Protein AF-A0A5J4QX06-F1 (afdb_monomer)

pLDDT: mean 84.86, std 15.07, range [44.66, 98.56]

Secondary structure (DSSP, 8-state):
-PPPPP-HHHHHHHHHIIIIIISTT-HHHHHHHHHHHHHHHHSTT---S------S-TTSSHHHHHHHHHHHTTTTEEEEE--SHHHHSS--GGGTT-SEEEE-SPPPTT---

Organism: NCBI:txid222440

Mean predicted aligned error: 6.99 Å

Radius of gyration: 15.73 Å; Cα contacts (8 Å, |Δi|>4): 95; chains: 1; bounding box: 29×51×39 Å

Solvent-accessible surface area (backbone atoms only — not comparable to full-atom values): 7107 Å² total; per-residue (Å²): 133,82,80,76,80,83,62,61,67,61,53,51,52,51,52,45,46,42,31,56,58,75,26,62,65,36,64,69,52,30,52,48,54,53,52,53,53,49,46,51,72,75,37,74,94,56,80,79,92,71,82,90,83,91,84,76,72,87,88,72,44,68,65,61,56,52,48,52,56,35,61,78,34,61,88,29,37,35,79,66,42,45,53,61,54,47,69,74,37,99,63,36,66,75,53,58,84,43,83,44,74,40,71,42,83,55,66,67,91,79,77,71,131

Sequence (113 aa):
MQFDEVDQTKIEQFLGLVKDTIAANDELIYEYILNWFSFIVQNIGKKTETSIILQGLQGIGKNAFTNVLCELLAGYSSKNITDIDDFVGKFNTAIENKMLAIANEMKNFGESR

Structure (mmCIF, 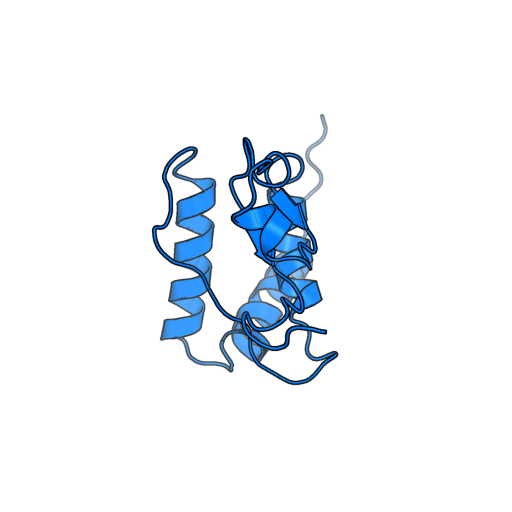N/CA/C/O backbone):
data_AF-A0A5J4QX06-F1
#
_entry.id   AF-A0A5J4QX06-F1
#
loop_
_atom_site.group_PDB
_atom_site.id
_atom_site.type_symbol
_atom_site.label_atom_id
_atom_site.label_alt_id
_atom_site.label_comp_id
_atom_site.label_asym_id
_atom_site.label_entity_id
_atom_site.label_seq_id
_atom_site.pdbx_PDB_ins_code
_atom_site.Cartn_x
_atom_site.Cartn_y
_atom_site.Cartn_z
_atom_site.occupancy
_atom_site.B_iso_or_equiv
_atom_site.auth_seq_id
_atom_site.auth_comp_id
_atom_site.auth_asym_id
_atom_site.auth_atom_id
_atom_site.pdbx_PDB_model_num
ATOM 1 N N . MET A 1 1 ? 4.789 28.181 5.037 1.00 49.28 1 MET A N 1
ATOM 2 C CA . MET A 1 1 ? 5.036 26.814 4.544 1.00 49.28 1 MET A CA 1
ATOM 3 C C . MET A 1 1 ? 5.354 26.955 3.069 1.00 49.28 1 MET A C 1
ATOM 5 O O . MET A 1 1 ? 4.470 27.326 2.311 1.00 49.28 1 MET A O 1
ATOM 9 N N . GLN A 1 2 ? 6.629 26.851 2.704 1.00 51.28 2 GLN A N 1
ATOM 10 C CA . GLN A 1 2 ? 7.043 26.811 1.304 1.00 51.28 2 GLN A CA 1
ATOM 11 C C . GLN A 1 2 ? 6.746 25.384 0.843 1.00 51.28 2 GLN A C 1
ATOM 13 O O . GLN A 1 2 ? 7.200 24.448 1.493 1.00 51.28 2 GLN A O 1
ATOM 18 N N . PHE A 1 3 ? 5.879 25.212 -0.153 1.00 57.66 3 PHE A N 1
ATOM 19 C CA . PHE A 1 3 ? 5.691 23.894 -0.746 1.00 57.66 3 PHE A CA 1
ATOM 20 C C . PHE A 1 3 ? 6.985 23.561 -1.481 1.00 57.66 3 PHE A C 1
ATOM 22 O O . PHE A 1 3 ? 7.389 24.318 -2.366 1.00 57.66 3 PHE A O 1
ATOM 29 N N . ASP A 1 4 ? 7.650 22.487 -1.062 1.00 73.12 4 ASP A N 1
ATOM 30 C CA . ASP A 1 4 ? 8.747 21.917 -1.832 1.00 73.12 4 ASP A CA 1
ATOM 31 C C . ASP A 1 4 ? 8.223 21.563 -3.229 1.00 73.12 4 ASP A C 1
ATOM 33 O O . ASP A 1 4 ? 7.078 21.128 -3.395 1.00 73.12 4 ASP A O 1
ATOM 37 N N . GLU A 1 5 ? 9.046 21.804 -4.245 1.00 85.62 5 GLU A N 1
ATOM 38 C CA . GLU A 1 5 ? 8.734 21.419 -5.615 1.00 85.62 5 GLU A CA 1
ATOM 39 C C . GLU A 1 5 ? 8.509 19.901 -5.678 1.00 85.62 5 GLU A C 1
ATOM 41 O O . GLU A 1 5 ? 9.261 19.116 -5.092 1.00 85.62 5 GLU A O 1
ATOM 46 N N . VAL A 1 6 ? 7.437 19.481 -6.352 1.00 88.12 6 VAL A N 1
ATOM 47 C CA . VAL A 1 6 ? 7.104 18.061 -6.479 1.00 88.12 6 VAL A CA 1
ATOM 48 C C . VAL A 1 6 ? 8.151 17.385 -7.359 1.00 88.12 6 VAL A C 1
ATOM 50 O O . VAL A 1 6 ? 8.268 17.672 -8.548 1.00 88.12 6 VAL A O 1
ATOM 53 N N . ASP A 1 7 ? 8.891 16.448 -6.774 1.00 92.25 7 ASP A N 1
ATOM 54 C CA . ASP A 1 7 ? 9.878 15.641 -7.485 1.00 92.25 7 ASP A CA 1
ATOM 55 C C . ASP A 1 7 ? 9.186 14.500 -8.244 1.00 92.25 7 ASP A C 1
ATOM 57 O O . ASP A 1 7 ? 8.971 13.402 -7.719 1.00 92.25 7 ASP A O 1
ATOM 61 N N . GLN A 1 8 ? 8.826 14.784 -9.495 1.00 93.88 8 GLN A N 1
ATOM 62 C CA . GLN A 1 8 ? 8.128 13.848 -10.374 1.00 93.88 8 GLN A CA 1
ATOM 63 C C . GLN A 1 8 ? 8.901 12.535 -10.576 1.00 93.88 8 GLN A C 1
ATOM 65 O O . GLN A 1 8 ? 8.291 11.469 -10.656 1.00 93.88 8 GLN A O 1
ATOM 70 N N . THR A 1 9 ? 10.236 12.582 -10.555 1.00 96.12 9 THR A N 1
ATOM 71 C CA . THR A 1 9 ? 11.098 11.404 -10.723 1.00 96.12 9 THR A CA 1
ATOM 72 C C . THR A 1 9 ? 10.834 10.357 -9.643 1.00 96.12 9 THR A C 1
ATOM 74 O O . THR A 1 9 ? 10.771 9.163 -9.927 1.00 96.12 9 THR A O 1
ATOM 77 N N . LYS A 1 10 ? 10.644 10.784 -8.388 1.00 93.62 10 LYS A N 1
ATOM 78 C CA . LYS A 1 10 ? 10.349 9.866 -7.274 1.00 93.62 10 LYS A CA 1
ATOM 79 C C . LYS A 1 10 ? 8.981 9.214 -7.418 1.00 93.62 10 LYS A C 1
ATOM 81 O O . LYS A 1 10 ? 8.823 8.039 -7.088 1.00 93.62 10 LYS A O 1
ATOM 86 N N . ILE A 1 11 ? 8.002 9.973 -7.907 1.00 95.00 11 ILE A N 1
ATOM 87 C CA . ILE A 1 11 ? 6.650 9.471 -8.159 1.00 95.00 11 ILE A CA 1
ATOM 88 C C . ILE A 1 11 ? 6.705 8.403 -9.251 1.00 95.00 11 ILE A C 1
ATOM 90 O O . ILE A 1 11 ? 6.197 7.302 -9.056 1.00 95.00 11 ILE A O 1
ATOM 94 N N . GLU A 1 12 ? 7.382 8.690 -10.360 1.00 97.44 12 GLU A N 1
ATOM 95 C CA . GLU A 1 12 ? 7.558 7.749 -11.469 1.00 97.44 12 GLU A CA 1
ATOM 96 C C . GLU A 1 12 ? 8.298 6.480 -11.037 1.00 97.44 12 GLU A C 1
ATOM 98 O O . GLU A 1 12 ? 7.875 5.382 -11.384 1.00 97.44 12 GLU A O 1
ATOM 103 N N . GLN A 1 13 ? 9.343 6.599 -10.213 1.00 97.00 13 GLN A N 1
ATOM 104 C CA . GLN A 1 13 ? 10.054 5.443 -9.658 1.00 97.00 13 GLN A CA 1
ATOM 105 C C . GLN A 1 13 ? 9.152 4.562 -8.788 1.00 97.00 13 GLN A C 1
ATOM 107 O O . GLN A 1 13 ? 9.202 3.335 -8.887 1.00 97.00 13 GLN A O 1
ATOM 112 N N . PHE A 1 14 ? 8.314 5.167 -7.942 1.00 97.56 14 PHE A N 1
ATOM 113 C CA . PHE A 1 14 ? 7.357 4.414 -7.138 1.00 97.56 14 PHE A CA 1
ATOM 114 C C . PHE A 1 14 ? 6.311 3.725 -8.018 1.00 97.56 14 PHE A C 1
ATOM 116 O O . PHE A 1 14 ? 6.059 2.534 -7.847 1.00 97.56 14 PHE A O 1
ATOM 123 N N . LEU A 1 15 ? 5.738 4.436 -8.990 1.00 98.12 15 LEU A N 1
ATOM 124 C CA . LEU A 1 15 ? 4.769 3.856 -9.921 1.00 98.12 15 LEU A CA 1
ATOM 125 C C . LEU A 1 15 ? 5.387 2.733 -10.766 1.00 98.12 15 LEU A C 1
ATOM 127 O O . LEU A 1 15 ? 4.722 1.724 -10.986 1.00 98.12 15 LEU A O 1
ATOM 131 N N . GLY A 1 16 ? 6.658 2.863 -11.156 1.00 98.12 16 GLY A N 1
ATOM 132 C CA . GLY A 1 16 ? 7.433 1.811 -11.813 1.00 98.12 16 GLY A CA 1
ATOM 133 C C . GLY A 1 16 ? 7.590 0.570 -10.934 1.00 98.12 16 GLY A C 1
ATOM 134 O O . GLY A 1 16 ? 7.307 -0.532 -11.385 1.00 98.12 16 GLY A O 1
ATOM 135 N N . LEU A 1 17 ? 7.917 0.726 -9.644 1.00 97.81 17 LEU A N 1
ATOM 136 C CA . LEU A 1 17 ? 7.931 -0.400 -8.697 1.00 97.81 17 LEU A CA 1
ATOM 137 C C . LEU A 1 17 ? 6.564 -1.103 -8.631 1.00 97.81 17 LEU A C 1
ATOM 139 O O . LEU A 1 17 ? 6.503 -2.334 -8.619 1.00 97.81 17 LEU A O 1
ATOM 143 N N . VAL A 1 18 ? 5.469 -0.339 -8.571 1.00 98.25 18 VAL A N 1
ATOM 144 C CA . VAL A 1 18 ? 4.116 -0.913 -8.515 1.00 98.25 18 VAL A CA 1
ATOM 145 C C . VAL A 1 18 ? 3.796 -1.673 -9.803 1.00 98.25 18 VAL A C 1
ATOM 147 O O . VAL A 1 18 ? 3.301 -2.795 -9.726 1.00 98.25 18 VAL A O 1
ATOM 150 N N . LYS A 1 19 ? 4.108 -1.105 -10.971 1.00 98.44 19 LYS A N 1
ATOM 151 C CA . LYS A 1 19 ? 3.825 -1.718 -12.273 1.00 98.44 19 LYS A CA 1
ATOM 152 C C . LYS A 1 19 ? 4.691 -2.945 -12.538 1.00 98.44 19 LYS A C 1
ATOM 154 O O . LYS A 1 19 ? 4.168 -4.030 -12.784 1.00 98.44 19 LYS A O 1
ATOM 159 N N . ASP A 1 20 ? 6.002 -2.787 -12.439 1.00 97.31 20 ASP A N 1
ATOM 160 C CA . ASP A 1 20 ? 6.958 -3.785 -12.908 1.00 97.31 20 ASP A CA 1
ATOM 161 C C . ASP A 1 20 ? 7.067 -4.950 -11.923 1.00 97.31 20 ASP A C 1
ATOM 163 O O . ASP A 1 20 ? 7.060 -6.114 -12.321 1.00 97.31 20 ASP A O 1
ATOM 167 N N . THR A 1 21 ? 7.143 -4.643 -10.625 1.00 96.06 21 THR A N 1
ATOM 168 C CA . THR A 1 21 ? 7.415 -5.637 -9.582 1.00 96.06 21 THR A CA 1
ATOM 169 C C . THR A 1 21 ? 6.141 -6.136 -8.918 1.00 96.06 21 THR A C 1
ATOM 171 O O . THR A 1 21 ? 5.952 -7.344 -8.801 1.00 96.06 21 THR A O 1
ATOM 174 N N . ILE A 1 22 ? 5.288 -5.233 -8.422 1.00 97.38 22 ILE A N 1
ATOM 175 C CA . ILE A 1 22 ? 4.133 -5.631 -7.598 1.00 97.38 22 ILE A CA 1
ATOM 176 C C . ILE A 1 22 ? 3.022 -6.224 -8.465 1.00 97.38 22 ILE A C 1
ATOM 178 O O . ILE A 1 22 ? 2.474 -7.268 -8.121 1.00 97.38 22 ILE A O 1
ATOM 182 N N . ALA A 1 23 ? 2.718 -5.583 -9.592 1.00 97.69 23 ALA A N 1
ATOM 183 C CA . ALA A 1 23 ? 1.732 -6.055 -10.555 1.00 97.69 23 ALA A CA 1
ATOM 184 C C . ALA A 1 23 ? 2.322 -7.003 -11.611 1.00 97.69 23 ALA A C 1
ATOM 186 O O . ALA A 1 23 ? 1.573 -7.548 -12.413 1.00 97.69 23 ALA A O 1
ATOM 187 N N . ALA A 1 24 ? 3.643 -7.215 -11.627 1.00 96.81 24 ALA A N 1
ATOM 188 C CA . ALA A 1 24 ? 4.327 -8.055 -12.612 1.00 96.81 24 ALA A CA 1
ATOM 189 C C . ALA A 1 24 ? 3.990 -7.688 -14.076 1.00 96.81 24 ALA A C 1
ATOM 191 O O . ALA A 1 24 ? 3.845 -8.567 -14.924 1.00 96.81 24 ALA A O 1
ATOM 192 N N . ASN A 1 25 ? 3.873 -6.387 -14.372 1.00 98.00 25 ASN A N 1
ATOM 193 C CA . ASN A 1 25 ? 3.421 -5.820 -15.650 1.00 98.00 25 ASN A CA 1
ATOM 194 C C . ASN A 1 25 ? 1.981 -6.179 -16.069 1.00 98.00 25 ASN A C 1
ATOM 196 O O . ASN A 1 25 ? 1.595 -5.916 -17.209 1.00 98.00 25 ASN A O 1
ATOM 200 N N . ASP A 1 26 ? 1.165 -6.738 -15.173 1.00 98.38 26 ASP A N 1
ATOM 201 C CA . ASP A 1 26 ? -0.265 -6.919 -15.411 1.00 98.38 26 ASP A CA 1
ATOM 202 C C . ASP A 1 26 ? -1.007 -5.592 -15.185 1.00 98.38 26 ASP A C 1
ATOM 204 O O . ASP A 1 26 ? -1.103 -5.085 -14.065 1.00 98.38 26 ASP A O 1
ATOM 208 N N . GLU A 1 27 ? -1.531 -5.015 -16.268 1.00 98.31 27 GLU A N 1
ATOM 209 C CA . GLU A 1 27 ? -2.199 -3.710 -16.236 1.00 98.31 27 GLU A CA 1
ATOM 210 C C . GLU A 1 27 ? -3.472 -3.720 -15.375 1.00 98.31 27 GLU A C 1
ATOM 212 O O . GLU A 1 27 ? -3.769 -2.736 -14.701 1.00 98.31 27 GLU A O 1
ATOM 217 N N . LEU A 1 28 ? -4.213 -4.834 -15.345 1.00 98.50 28 LEU A N 1
ATOM 218 C CA . LEU A 1 28 ? -5.438 -4.937 -14.552 1.00 98.50 28 LEU A CA 1
ATOM 219 C C . LEU A 1 28 ? -5.110 -4.936 -13.056 1.00 98.50 28 LEU A C 1
ATOM 221 O O . LEU A 1 28 ? -5.784 -4.264 -12.273 1.00 98.50 28 LEU A O 1
ATOM 225 N N . ILE A 1 29 ? -4.066 -5.667 -12.657 1.00 98.25 29 ILE A N 1
ATOM 226 C CA . ILE A 1 29 ? -3.593 -5.696 -11.269 1.00 98.25 29 ILE A CA 1
ATOM 227 C C . ILE A 1 29 ? -3.014 -4.335 -10.874 1.00 98.25 29 ILE A C 1
ATOM 229 O O . ILE A 1 29 ? -3.314 -3.840 -9.786 1.00 98.25 29 ILE A O 1
ATOM 233 N N . TYR A 1 30 ? -2.223 -3.715 -11.752 1.00 98.56 30 TYR A N 1
ATOM 234 C CA . TYR A 1 30 ? -1.652 -2.387 -11.534 1.00 98.56 30 TYR A CA 1
ATOM 235 C C . TYR A 1 30 ? -2.740 -1.346 -11.245 1.00 98.56 30 TYR A C 1
ATOM 237 O O . TYR A 1 30 ? -2.725 -0.704 -10.190 1.00 98.56 30 TYR A O 1
ATOM 245 N N . GLU A 1 31 ? -3.734 -1.250 -12.128 1.00 98.56 31 GLU A N 1
ATOM 246 C CA . GLU A 1 31 ? -4.875 -0.351 -11.970 1.00 98.56 31 GLU A CA 1
ATOM 247 C C . GLU A 1 31 ? -5.684 -0.670 -10.711 1.00 98.56 31 GLU A C 1
ATOM 249 O O . GLU A 1 31 ? -6.092 0.235 -9.980 1.00 98.56 31 GLU A O 1
ATOM 254 N N . TYR A 1 32 ? -5.896 -1.952 -10.400 1.00 98.44 32 TYR A N 1
ATOM 255 C CA . TYR A 1 32 ? -6.592 -2.341 -9.177 1.00 98.44 32 TYR A CA 1
ATOM 256 C C . TYR A 1 32 ? -5.855 -1.862 -7.921 1.00 98.44 32 TYR A C 1
ATOM 258 O O . TYR A 1 32 ? -6.488 -1.303 -7.028 1.00 98.44 32 TYR A O 1
ATOM 266 N N . ILE A 1 33 ? -4.529 -2.026 -7.848 1.00 98.19 33 ILE A N 1
ATOM 267 C CA . ILE A 1 33 ? -3.722 -1.585 -6.700 1.00 98.19 33 ILE A CA 1
ATOM 268 C C . ILE A 1 33 ? -3.839 -0.069 -6.505 1.00 98.19 33 ILE A C 1
ATOM 270 O O . ILE A 1 33 ? -4.062 0.393 -5.380 1.00 98.19 33 ILE A O 1
ATOM 274 N N . LEU A 1 34 ? -3.714 0.707 -7.587 1.00 98.06 34 LEU A N 1
ATOM 275 C CA . LEU A 1 34 ? -3.812 2.165 -7.524 1.00 98.06 34 LEU A CA 1
ATOM 276 C C . LEU A 1 34 ? -5.210 2.624 -7.105 1.00 98.06 34 LEU A C 1
ATOM 278 O O . LEU A 1 34 ? -5.340 3.462 -6.211 1.00 98.06 34 LEU A O 1
ATOM 282 N N . ASN A 1 35 ? -6.257 2.046 -7.694 1.00 98.00 35 ASN A N 1
ATOM 283 C CA . ASN A 1 35 ? -7.639 2.372 -7.353 1.00 98.00 35 ASN A CA 1
ATOM 284 C C . ASN A 1 35 ? -7.995 1.949 -5.922 1.00 98.00 35 ASN A C 1
ATOM 286 O O . ASN A 1 35 ? -8.681 2.689 -5.216 1.00 98.00 35 ASN A O 1
ATOM 290 N N . TRP A 1 36 ? -7.485 0.807 -5.458 1.00 97.75 36 TRP A N 1
ATOM 291 C CA . TRP A 1 36 ? -7.665 0.338 -4.086 1.00 97.75 36 TRP A CA 1
ATOM 292 C C . TRP A 1 36 ? -7.050 1.313 -3.078 1.00 97.75 36 TRP A C 1
ATOM 294 O O . TRP A 1 36 ? -7.713 1.710 -2.119 1.00 97.75 36 TRP A O 1
ATOM 304 N N . PHE A 1 37 ? -5.818 1.774 -3.316 1.00 96.94 37 PHE A N 1
ATOM 305 C CA . PHE A 1 37 ? -5.188 2.752 -2.428 1.00 96.94 37 PHE A CA 1
ATOM 306 C C . PHE A 1 37 ? -5.839 4.141 -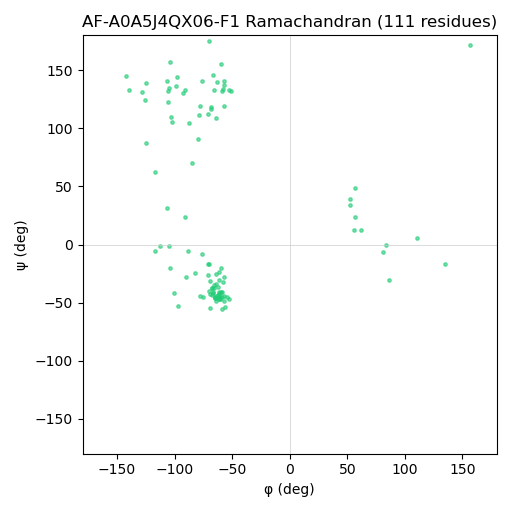2.529 1.00 96.94 37 PHE A C 1
ATOM 308 O O . PHE A 1 37 ? -6.079 4.784 -1.506 1.00 96.94 37 PHE A O 1
ATOM 315 N N . SER A 1 38 ? -6.201 4.578 -3.739 1.00 97.06 38 SER A N 1
ATOM 316 C CA . SER 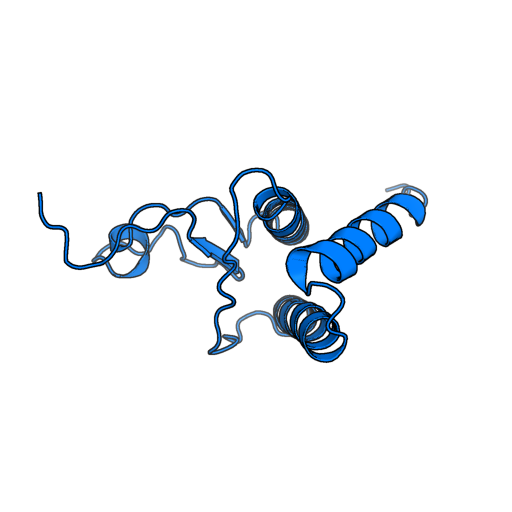A 1 38 ? -6.973 5.806 -3.974 1.00 97.06 38 SER A CA 1
ATOM 317 C C . SER A 1 38 ? -8.275 5.806 -3.168 1.00 97.06 38 SER A C 1
ATOM 319 O O . SER A 1 38 ? -8.574 6.777 -2.469 1.00 97.06 38 SER A O 1
ATOM 321 N N . PHE A 1 39 ? -9.006 4.685 -3.168 1.00 97.25 39 PHE A N 1
ATOM 322 C CA . PHE A 1 39 ? -10.233 4.537 -2.394 1.00 97.25 39 PHE A CA 1
ATOM 323 C C . PHE A 1 39 ? -9.995 4.735 -0.894 1.00 97.25 39 PHE A C 1
ATOM 325 O O . PHE A 1 39 ? -10.756 5.477 -0.275 1.00 97.25 39 PHE A O 1
ATOM 332 N N . ILE A 1 40 ? -8.941 4.133 -0.326 1.00 95.19 40 ILE A N 1
ATOM 333 C CA . ILE A 1 40 ? -8.583 4.285 1.096 1.00 95.19 40 ILE A CA 1
ATOM 334 C C . ILE A 1 40 ? -8.370 5.760 1.441 1.00 95.19 40 ILE A C 1
ATOM 336 O O . ILE A 1 40 ? -8.939 6.250 2.414 1.00 95.19 40 ILE A O 1
ATOM 340 N N . VAL A 1 41 ? -7.580 6.475 0.636 1.00 94.44 41 VAL A N 1
ATOM 341 C CA . VAL A 1 41 ? -7.248 7.887 0.880 1.00 94.44 41 VAL A CA 1
ATOM 342 C C . VAL A 1 41 ? -8.482 8.785 0.744 1.00 94.44 41 VAL A C 1
ATOM 344 O O . VAL A 1 41 ? -8.684 9.687 1.555 1.00 94.44 41 VAL A O 1
ATOM 347 N N . GLN A 1 42 ? -9.326 8.541 -0.261 1.00 96.00 42 GLN A N 1
ATOM 348 C CA . GLN A 1 42 ? -10.483 9.389 -0.566 1.00 96.00 42 GLN A CA 1
ATOM 349 C C . GLN A 1 42 ? -11.713 9.092 0.309 1.00 96.00 42 GLN A C 1
ATOM 351 O O . GLN A 1 42 ? -12.558 9.967 0.493 1.00 96.00 42 GLN A O 1
ATOM 356 N N . ASN A 1 43 ? -11.838 7.878 0.857 1.00 94.12 43 ASN A N 1
ATOM 357 C CA . ASN A 1 43 ? -13.010 7.422 1.612 1.00 94.12 43 ASN A CA 1
ATOM 358 C C . ASN A 1 43 ? -12.664 7.090 3.071 1.00 94.12 43 ASN A C 1
ATOM 360 O O . ASN A 1 43 ? -12.839 5.959 3.530 1.00 94.12 43 ASN A O 1
ATOM 364 N N . ILE A 1 44 ? -12.212 8.097 3.818 1.00 87.75 44 ILE A N 1
ATOM 365 C CA . ILE A 1 44 ? -11.840 7.965 5.234 1.00 87.75 44 ILE A CA 1
ATOM 366 C C . ILE A 1 44 ? -12.977 7.320 6.046 1.00 87.75 44 ILE A C 1
ATOM 368 O O . ILE A 1 44 ? -14.142 7.703 5.941 1.00 87.75 44 ILE A O 1
ATOM 372 N N . GLY A 1 45 ? -12.627 6.330 6.869 1.00 85.25 45 GLY A N 1
ATOM 373 C CA . GLY A 1 45 ? -13.564 5.620 7.745 1.00 85.25 45 GLY A CA 1
ATOM 374 C C . GLY A 1 45 ? -14.387 4.523 7.062 1.00 85.25 45 GLY A C 1
ATOM 375 O O . GLY A 1 45 ? -15.069 3.770 7.757 1.00 85.25 45 GLY A O 1
ATOM 376 N N . LYS A 1 46 ? -14.309 4.374 5.732 1.00 90.31 46 LYS A N 1
ATOM 377 C CA . LYS A 1 46 ? -14.910 3.235 5.026 1.00 90.31 46 LYS A CA 1
ATOM 378 C C . LYS A 1 46 ? -13.901 2.100 4.903 1.00 90.31 46 LYS A C 1
ATOM 380 O O . LYS A 1 46 ? -12.759 2.308 4.503 1.00 90.31 46 LYS A O 1
ATOM 385 N N . LYS A 1 47 ? -14.336 0.882 5.225 1.00 87.56 47 LYS A N 1
ATOM 386 C CA . LYS A 1 47 ? -13.531 -0.322 5.001 1.00 87.56 47 LYS A CA 1
ATOM 387 C C . LYS A 1 47 ? -13.568 -0.685 3.519 1.00 87.56 47 LYS A C 1
ATOM 389 O O . LYS A 1 47 ? -14.615 -0.602 2.890 1.00 87.56 47 LYS A O 1
ATOM 394 N N . THR A 1 48 ? -12.430 -1.116 2.988 1.00 91.44 48 THR A N 1
ATOM 395 C CA . THR A 1 48 ? -12.300 -1.635 1.617 1.00 91.44 48 THR A CA 1
ATOM 396 C C . THR A 1 48 ? -12.969 -2.995 1.429 1.00 91.44 48 THR A C 1
ATOM 398 O O . THR A 1 48 ? -13.119 -3.434 0.294 1.00 91.44 48 THR A O 1
ATOM 401 N N . GLU A 1 49 ? -13.270 -3.696 2.534 1.00 92.06 49 GLU A N 1
ATOM 402 C CA . GLU A 1 49 ? -13.788 -5.078 2.578 1.00 92.06 49 GLU A CA 1
ATOM 403 C C . GLU A 1 49 ? -12.904 -6.100 1.837 1.00 92.06 49 GLU A C 1
ATOM 405 O O . GLU A 1 49 ? -13.282 -7.248 1.623 1.00 92.06 49 GLU A O 1
ATOM 410 N N . THR A 1 50 ? -11.688 -5.687 1.482 1.00 93.38 50 THR A N 1
ATOM 411 C CA . THR A 1 50 ? -10.728 -6.424 0.667 1.00 93.38 50 THR A CA 1
ATOM 412 C C . THR A 1 50 ? -9.316 -6.181 1.192 1.00 93.38 50 THR A C 1
ATOM 414 O O . THR A 1 50 ? -8.979 -5.075 1.631 1.00 93.38 50 THR A O 1
ATOM 417 N N . SER A 1 51 ? -8.475 -7.211 1.118 1.00 91.94 51 SER A N 1
ATOM 418 C CA . SER A 1 51 ? -7.054 -7.164 1.470 1.00 91.94 51 SER A CA 1
ATOM 419 C C . SER A 1 51 ? -6.205 -7.652 0.302 1.00 91.94 51 SER A C 1
ATOM 421 O O . SER A 1 51 ? -6.547 -8.653 -0.328 1.00 91.94 51 SER A O 1
ATOM 423 N N . ILE A 1 52 ? -5.078 -6.990 0.049 1.00 94.19 52 ILE A N 1
ATOM 424 C CA . ILE A 1 52 ? -4.101 -7.412 -0.960 1.00 94.19 52 ILE A CA 1
ATOM 425 C C . ILE A 1 52 ? -3.047 -8.300 -0.295 1.00 94.19 52 ILE A C 1
ATOM 427 O O . ILE A 1 52 ? -2.470 -7.924 0.725 1.00 94.19 52 ILE A O 1
ATOM 431 N N . ILE A 1 53 ? -2.775 -9.463 -0.890 1.00 92.06 53 ILE A N 1
ATOM 432 C CA . ILE A 1 53 ? -1.723 -10.382 -0.446 1.00 92.06 53 ILE A CA 1
ATOM 433 C C . ILE A 1 53 ? -0.555 -10.296 -1.430 1.00 92.06 53 ILE A C 1
ATOM 435 O O . ILE A 1 53 ? -0.725 -10.544 -2.621 1.00 92.06 53 ILE A O 1
ATOM 439 N N . LEU A 1 54 ? 0.639 -9.973 -0.927 1.00 92.12 54 LEU A N 1
ATOM 440 C CA . LEU A 1 54 ? 1.859 -9.879 -1.732 1.00 92.12 54 LEU A CA 1
ATOM 441 C C . LEU A 1 54 ? 2.738 -11.122 -1.545 1.00 92.12 54 LEU A C 1
ATOM 443 O O . LEU A 1 54 ? 3.431 -11.271 -0.534 1.00 92.12 54 LEU A O 1
ATOM 447 N N . GLN A 1 55 ? 2.757 -12.000 -2.546 1.00 89.38 55 GLN A N 1
ATOM 448 C CA . GLN A 1 55 ? 3.580 -13.212 -2.560 1.00 89.38 55 GLN A CA 1
ATOM 449 C C . GLN A 1 55 ? 4.753 -13.068 -3.530 1.00 89.38 55 GLN A C 1
ATOM 451 O O . GLN A 1 55 ? 4.636 -12.474 -4.593 1.00 89.38 55 GLN A O 1
ATOM 456 N N . GLY A 1 56 ? 5.913 -13.588 -3.138 1.00 88.19 56 GLY A N 1
ATOM 457 C CA . GLY A 1 56 ? 7.139 -13.496 -3.929 1.00 88.19 56 GLY A CA 1
ATOM 458 C C . GLY A 1 56 ? 8.382 -13.632 -3.061 1.00 88.19 56 GLY A C 1
ATOM 459 O O . GLY A 1 56 ? 8.278 -13.625 -1.830 1.00 88.19 56 GLY A O 1
ATOM 460 N N . LEU A 1 57 ? 9.548 -13.740 -3.695 1.00 88.62 57 LEU A N 1
ATOM 461 C CA . LEU A 1 57 ? 10.831 -13.899 -3.008 1.00 88.62 57 LEU A CA 1
ATOM 462 C C . LEU A 1 57 ? 11.139 -12.716 -2.074 1.00 88.62 57 LEU A C 1
ATOM 464 O O . LEU A 1 57 ? 10.636 -11.601 -2.241 1.00 88.62 57 LEU A O 1
ATOM 468 N N . GLN A 1 58 ? 11.969 -12.957 -1.061 1.00 87.25 58 GLN A N 1
ATOM 469 C CA . GLN A 1 58 ? 12.471 -11.887 -0.202 1.00 87.25 58 GLN A CA 1
ATOM 470 C C . GLN A 1 58 ? 13.385 -10.951 -1.007 1.00 87.25 58 GLN A C 1
ATOM 472 O O . GLN A 1 58 ? 14.094 -11.385 -1.910 1.00 87.25 58 GLN A O 1
ATOM 477 N N . GLY A 1 59 ? 13.361 -9.656 -0.685 1.00 87.44 59 GLY A N 1
ATOM 478 C CA . GLY A 1 59 ? 14.226 -8.661 -1.329 1.00 87.44 59 GLY A CA 1
ATOM 479 C C . GLY A 1 59 ? 13.717 -8.112 -2.665 1.00 87.44 59 GLY A C 1
ATOM 480 O O . GLY A 1 59 ? 14.346 -7.215 -3.209 1.00 87.44 59 GLY A O 1
ATOM 481 N N . ILE A 1 60 ? 12.560 -8.560 -3.165 1.00 90.94 60 ILE A N 1
ATOM 482 C CA . ILE A 1 60 ? 12.030 -8.094 -4.463 1.00 90.94 60 ILE A CA 1
ATOM 483 C C . ILE A 1 60 ? 11.397 -6.696 -4.424 1.00 90.94 60 ILE A C 1
ATOM 485 O O . ILE A 1 60 ? 11.046 -6.173 -5.467 1.00 90.94 60 ILE A O 1
ATOM 489 N N . GLY A 1 61 ? 11.225 -6.086 -3.246 1.00 89.44 61 GLY A N 1
ATOM 490 C CA . GLY A 1 61 ? 10.662 -4.731 -3.119 1.00 89.44 61 GLY A CA 1
ATOM 491 C C . GLY A 1 61 ? 9.261 -4.638 -2.504 1.00 89.44 61 GLY A C 1
ATOM 492 O O . GLY A 1 61 ? 8.734 -3.536 -2.386 1.00 89.44 61 GLY A O 1
ATOM 493 N N . LYS A 1 62 ? 8.679 -5.746 -2.018 1.00 93.12 62 LYS A N 1
ATOM 494 C CA . LYS A 1 62 ? 7.374 -5.741 -1.314 1.00 93.12 62 LYS A CA 1
ATOM 495 C C . LYS A 1 62 ? 7.332 -4.737 -0.154 1.00 93.12 62 LYS A C 1
ATOM 497 O O . LYS A 1 62 ? 6.416 -3.927 -0.075 1.00 93.12 62 LYS A O 1
ATOM 502 N N . ASN A 1 63 ? 8.371 -4.729 0.685 1.00 92.56 63 ASN A N 1
ATOM 503 C CA . ASN A 1 63 ? 8.455 -3.795 1.812 1.00 92.56 63 ASN A CA 1
ATOM 504 C C . ASN A 1 63 ? 8.668 -2.348 1.356 1.00 92.56 63 ASN A C 1
ATOM 506 O O . ASN A 1 63 ? 8.205 -1.432 2.025 1.00 92.56 63 ASN A O 1
ATOM 510 N N . ALA A 1 64 ? 9.354 -2.122 0.230 1.00 94.62 64 ALA A N 1
ATOM 511 C CA . ALA A 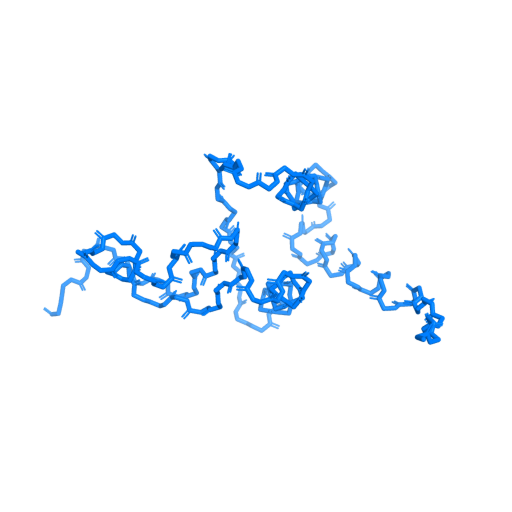1 64 ? 9.520 -0.777 -0.315 1.00 94.62 64 ALA A CA 1
ATOM 512 C C . ALA A 1 64 ? 8.158 -0.194 -0.717 1.00 94.62 64 ALA A C 1
ATOM 514 O O . ALA A 1 64 ? 7.841 0.930 -0.336 1.00 94.62 64 ALA A O 1
ATOM 515 N N . PHE A 1 65 ? 7.318 -0.998 -1.377 1.00 95.94 65 PHE A N 1
ATOM 516 C CA . PHE A 1 65 ? 5.947 -0.624 -1.709 1.00 95.94 65 PHE A CA 1
ATOM 517 C C . PHE A 1 65 ? 5.115 -0.299 -0.460 1.00 95.94 65 PHE A C 1
ATOM 519 O O . PHE A 1 65 ? 4.593 0.809 -0.337 1.00 95.94 65 PHE A O 1
ATOM 526 N N . THR A 1 66 ? 5.036 -1.219 0.507 1.00 94.88 66 THR A N 1
ATOM 527 C CA . THR A 1 66 ? 4.200 -1.016 1.702 1.00 94.88 66 THR A CA 1
ATOM 528 C C . THR A 1 66 ? 4.695 0.132 2.579 1.00 94.88 66 THR A C 1
ATOM 530 O O . THR A 1 66 ? 3.887 0.853 3.158 1.00 94.88 66 THR A O 1
ATOM 533 N N . ASN A 1 67 ? 6.012 0.342 2.666 1.00 94.06 67 ASN A N 1
ATOM 534 C CA . ASN A 1 67 ? 6.582 1.431 3.454 1.00 94.06 67 ASN A CA 1
ATOM 535 C C . ASN A 1 67 ? 6.150 2.798 2.925 1.00 94.06 67 ASN A C 1
ATOM 537 O O . ASN A 1 67 ? 5.760 3.635 3.733 1.00 94.06 67 ASN A O 1
ATOM 541 N N . VAL A 1 68 ? 6.163 3.004 1.603 1.00 95.56 68 VAL A N 1
ATOM 542 C CA . VAL A 1 68 ? 5.701 4.260 0.993 1.00 95.56 68 VAL A CA 1
ATOM 543 C C . VAL A 1 68 ? 4.228 4.509 1.315 1.00 95.56 68 VAL A C 1
ATOM 545 O O . VAL A 1 68 ? 3.892 5.596 1.777 1.00 95.56 68 VAL A O 1
ATOM 548 N N . LEU A 1 69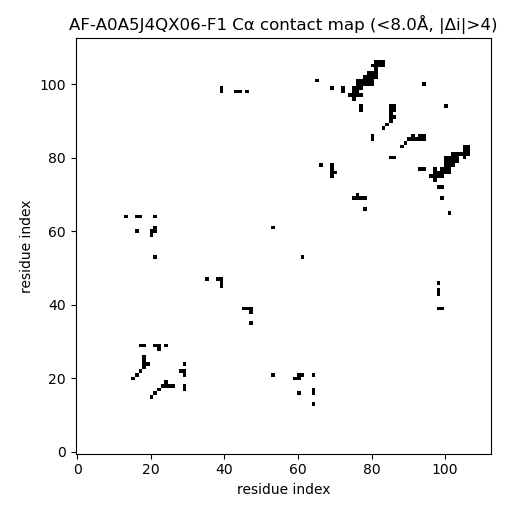 ? 3.357 3.504 1.165 1.00 95.56 69 LEU A N 1
ATOM 549 C CA . LEU A 1 69 ? 1.934 3.651 1.506 1.00 95.56 69 LEU A CA 1
ATOM 550 C C . LEU A 1 69 ? 1.727 4.035 2.976 1.00 95.56 69 LEU A C 1
ATOM 552 O O . LEU A 1 69 ? 0.890 4.877 3.301 1.00 95.56 69 LEU A O 1
ATOM 556 N N . CYS A 1 70 ? 2.503 3.432 3.876 1.00 94.00 70 CYS A N 1
ATOM 557 C CA . CYS A 1 70 ? 2.433 3.749 5.292 1.00 94.00 70 CYS A CA 1
ATOM 558 C C . CYS A 1 70 ? 2.928 5.163 5.619 1.00 94.00 70 CYS A C 1
ATOM 560 O O . CYS A 1 70 ? 2.339 5.784 6.500 1.00 94.00 70 CYS A O 1
ATOM 562 N N . GLU A 1 71 ? 3.969 5.661 4.944 1.00 93.94 71 GLU A N 1
ATOM 563 C CA . GLU A 1 71 ? 4.435 7.049 5.095 1.00 93.94 71 GLU A CA 1
ATOM 564 C C . GLU A 1 71 ? 3.397 8.052 4.572 1.00 93.94 71 GLU A C 1
ATOM 566 O O . GLU A 1 71 ? 3.126 9.052 5.230 1.00 93.94 71 GLU A O 1
ATOM 571 N N . LEU A 1 72 ? 2.742 7.759 3.442 1.00 93.44 72 LEU A N 1
ATOM 572 C CA . LEU A 1 72 ? 1.648 8.591 2.918 1.00 93.44 72 LEU A CA 1
ATOM 573 C C . LEU A 1 72 ? 0.461 8.679 3.890 1.00 93.44 72 LEU A C 1
ATOM 575 O O . LEU A 1 72 ? -0.234 9.690 3.936 1.00 93.44 72 LEU A O 1
ATOM 579 N N . LEU A 1 73 ? 0.246 7.629 4.685 1.00 92.44 73 LEU A N 1
ATOM 580 C CA . LEU A 1 73 ? -0.771 7.552 5.733 1.00 92.44 73 LEU A CA 1
ATOM 581 C C . LEU A 1 73 ? -0.157 7.642 7.140 1.00 92.44 73 LEU A C 1
ATOM 583 O O . LEU A 1 73 ? -0.670 7.019 8.073 1.00 92.44 73 LEU A O 1
ATOM 587 N N . ALA A 1 74 ? 0.956 8.364 7.312 1.00 89.81 74 ALA A N 1
ATOM 588 C CA . ALA A 1 74 ? 1.642 8.466 8.599 1.00 89.81 74 ALA A CA 1
ATOM 589 C C . ALA A 1 74 ? 0.667 8.854 9.731 1.00 89.81 74 ALA A C 1
ATOM 591 O O . ALA A 1 74 ? -0.163 9.751 9.593 1.00 89.81 74 ALA A O 1
ATOM 592 N N . GLY A 1 75 ? 0.731 8.127 10.851 1.00 87.81 75 GLY A N 1
ATOM 593 C CA . GLY A 1 75 ? -0.209 8.257 11.975 1.00 87.81 75 GLY A CA 1
ATOM 594 C C . GLY A 1 75 ? -1.485 7.413 11.841 1.00 87.81 75 GLY A C 1
ATOM 595 O O . GLY A 1 75 ? -1.966 6.882 12.844 1.00 87.81 75 GLY A O 1
ATOM 596 N N . TYR A 1 76 ? -1.960 7.171 10.618 1.00 90.25 76 TYR A N 1
ATOM 597 C CA . TYR A 1 76 ? -3.150 6.362 10.307 1.00 90.25 76 TYR A CA 1
ATOM 598 C C . TYR A 1 76 ? -2.820 4.980 9.738 1.00 90.25 76 TYR A C 1
ATOM 600 O O . TYR A 1 76 ? -3.721 4.182 9.483 1.00 90.25 76 TYR A O 1
ATOM 608 N N . SER A 1 77 ? -1.539 4.668 9.561 1.00 90.19 77 SER A N 1
ATOM 609 C CA . SER A 1 77 ? -1.067 3.342 9.181 1.00 90.19 77 SER A CA 1
ATOM 610 C C . SER A 1 77 ? -0.454 2.586 10.366 1.00 90.19 77 SER A C 1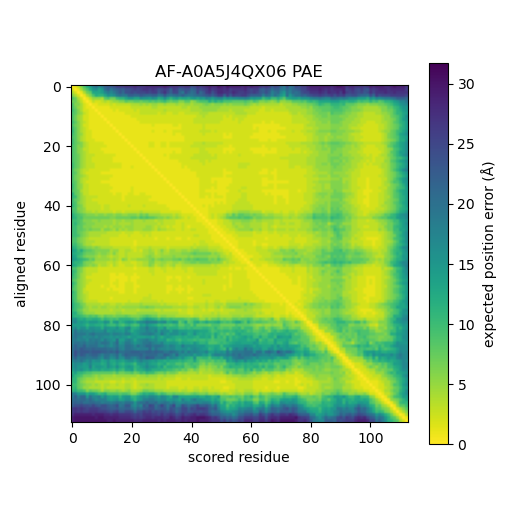
ATOM 612 O O . SER A 1 77 ? -0.044 3.182 11.371 1.00 90.19 77 SER A O 1
ATOM 614 N N . SER A 1 78 ? -0.430 1.257 10.261 1.00 86.00 78 SER A N 1
ATOM 615 C CA . SER A 1 78 ? 0.299 0.355 11.156 1.00 86.00 78 SER A CA 1
ATOM 616 C C . SER A 1 78 ? 1.215 -0.543 10.324 1.00 86.00 78 SER A C 1
ATOM 618 O O . SER A 1 78 ? 0.764 -1.185 9.372 1.00 86.00 78 SER A O 1
ATOM 620 N N . LYS A 1 79 ? 2.515 -0.541 10.639 1.00 80.38 79 LYS A N 1
ATOM 621 C CA . LYS A 1 79 ? 3.544 -1.317 9.930 1.00 80.38 79 LYS A CA 1
ATOM 622 C C . LYS A 1 79 ? 3.842 -2.610 10.691 1.00 80.38 79 LYS A C 1
ATOM 624 O O . LY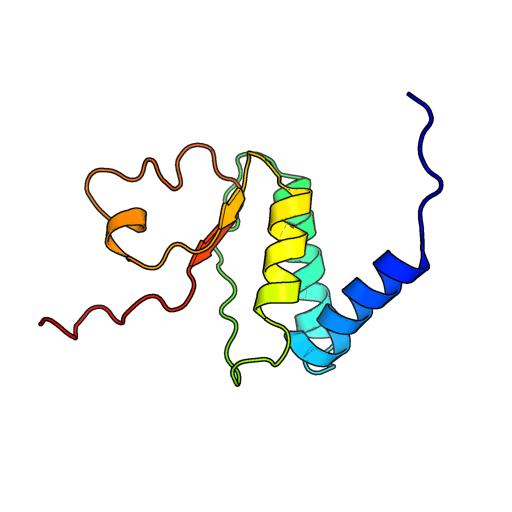S A 1 79 ? 3.941 -2.575 11.911 1.00 80.38 79 LYS A O 1
ATOM 629 N N . ASN A 1 80 ? 4.118 -3.687 9.954 1.00 69.38 80 ASN A N 1
ATOM 630 C CA . ASN A 1 80 ? 4.736 -4.920 10.462 1.00 69.38 80 ASN A CA 1
ATOM 631 C C . ASN A 1 80 ? 3.987 -5.591 11.622 1.00 69.38 80 ASN A C 1
ATOM 633 O O . ASN A 1 80 ? 4.597 -5.964 12.620 1.00 69.38 80 ASN A O 1
ATOM 637 N N . ILE A 1 81 ? 2.678 -5.775 11.479 1.00 74.69 81 ILE A N 1
ATOM 638 C CA . ILE A 1 81 ? 1.931 -6.663 12.371 1.00 74.69 81 ILE A CA 1
ATOM 639 C C . ILE A 1 81 ? 2.351 -8.098 12.036 1.00 74.69 81 ILE A C 1
ATOM 641 O O . ILE A 1 81 ? 2.108 -8.570 10.924 1.00 74.69 81 ILE A O 1
ATOM 645 N N . THR A 1 82 ? 3.044 -8.757 12.959 1.00 68.06 82 THR A N 1
ATOM 646 C CA . THR A 1 82 ? 3.610 -10.104 12.763 1.00 68.06 82 THR A CA 1
ATOM 647 C C . THR A 1 82 ? 2.804 -11.188 13.471 1.00 68.06 82 THR A C 1
ATOM 649 O O . THR A 1 82 ? 2.885 -12.356 13.084 1.00 68.06 82 THR A O 1
ATOM 652 N N . ASP A 1 83 ? 2.005 -10.813 14.473 1.00 67.00 83 ASP A N 1
ATOM 653 C CA . ASP A 1 83 ? 1.099 -11.711 15.176 1.00 67.00 83 ASP A CA 1
ATOM 654 C C . ASP A 1 83 ? -0.348 -11.471 14.735 1.00 67.00 83 ASP A C 1
ATOM 656 O O . ASP A 1 83 ? -0.823 -10.342 14.619 1.00 67.00 83 ASP A O 1
ATOM 660 N N . ILE A 1 84 ? -1.065 -12.556 14.479 1.00 67.50 84 ILE A N 1
ATOM 661 C CA . ILE A 1 84 ? -2.490 -12.506 14.170 1.00 67.50 84 ILE A CA 1
ATOM 662 C C . ILE A 1 84 ? -3.316 -12.141 15.405 1.00 67.50 84 ILE A C 1
ATOM 664 O O . ILE A 1 84 ? -4.362 -11.508 15.260 1.00 67.50 84 ILE A O 1
ATOM 668 N N . ASP A 1 85 ? -2.825 -12.438 16.612 1.00 65.12 85 ASP A N 1
ATOM 669 C CA . ASP A 1 85 ? -3.471 -12.036 17.862 1.00 65.12 85 ASP A CA 1
ATOM 670 C C . ASP A 1 85 ? -3.516 -10.505 18.025 1.00 65.12 85 ASP A C 1
ATOM 672 O O . ASP A 1 85 ? -4.456 -9.986 18.626 1.00 65.12 85 ASP A O 1
ATOM 676 N N . ASP A 1 86 ? -2.602 -9.761 17.395 1.00 63.12 86 ASP A N 1
ATOM 677 C CA . ASP A 1 86 ? -2.663 -8.291 17.335 1.00 63.12 86 ASP A CA 1
ATOM 678 C C . ASP A 1 86 ? -3.808 -7.785 16.427 1.00 63.12 86 ASP A C 1
ATOM 680 O O . ASP A 1 86 ? -4.206 -6.618 16.499 1.00 63.12 86 ASP A O 1
ATOM 684 N N . PHE A 1 87 ? -4.354 -8.658 15.570 1.00 64.44 87 PHE A N 1
ATOM 685 C CA . PHE A 1 87 ? -5.438 -8.365 14.628 1.00 64.44 87 PHE A CA 1
ATOM 686 C C . PHE A 1 87 ? -6.808 -8.849 15.128 1.00 64.44 87 PHE A C 1
ATOM 688 O O . PHE A 1 87 ? -7.806 -8.142 14.972 1.00 64.44 87 PHE A O 1
ATOM 695 N N . VAL A 1 88 ? -6.867 -10.053 15.715 1.00 62.06 88 VAL A N 1
ATOM 696 C CA . VAL A 1 88 ? -8.118 -10.727 16.127 1.00 62.06 88 VAL A CA 1
ATOM 697 C C . VAL A 1 88 ? -8.241 -10.978 17.633 1.00 62.06 88 VAL A C 1
ATOM 699 O O . VAL A 1 88 ? -9.285 -11.447 18.091 1.00 62.06 88 VAL A O 1
ATOM 702 N N . GLY A 1 89 ? -7.201 -10.684 18.413 1.00 59.94 89 GLY A N 1
ATOM 703 C CA . GLY A 1 89 ? -7.197 -10.883 19.856 1.00 59.94 89 GLY A CA 1
ATOM 704 C C . GLY A 1 89 ? -8.110 -9.910 20.604 1.00 59.94 89 GLY A C 1
ATOM 705 O O . GLY A 1 89 ? -8.691 -8.975 20.054 1.00 59.94 89 GLY A O 1
ATOM 706 N N . LYS A 1 90 ? -8.218 -10.109 21.923 1.00 56.94 90 LYS A N 1
ATOM 707 C CA . LYS A 1 90 ? -9.037 -9.261 22.814 1.00 56.94 90 LYS A CA 1
ATOM 708 C C . LYS A 1 90 ? -8.621 -7.782 22.833 1.00 56.94 90 LYS A C 1
ATOM 710 O O . LYS A 1 90 ? -9.423 -6.953 23.253 1.00 56.94 90 LYS A O 1
ATOM 715 N N . PHE A 1 91 ? -7.394 -7.467 22.418 1.00 58.31 91 PHE A N 1
ATOM 716 C CA . PHE A 1 91 ? -6.818 -6.124 22.424 1.00 58.31 91 PHE A CA 1
ATOM 717 C C . PHE A 1 91 ? -6.330 -5.768 21.015 1.00 58.31 91 PHE A C 1
ATOM 719 O O . PHE A 1 91 ? -5.174 -5.975 20.675 1.00 58.31 91 PHE A O 1
ATOM 726 N N . ASN A 1 92 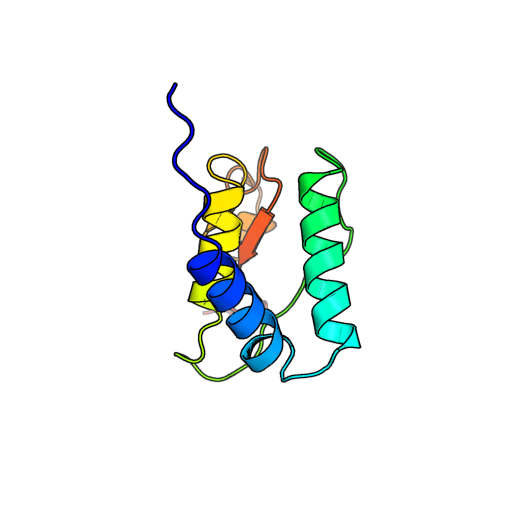? -7.220 -5.221 20.188 1.00 64.06 92 ASN A N 1
ATOM 727 C CA . ASN A 1 92 ? -6.947 -4.835 18.798 1.00 64.06 92 ASN A CA 1
ATOM 728 C C . ASN A 1 92 ? -6.460 -3.377 18.658 1.00 64.06 92 ASN A C 1
ATOM 730 O O . ASN A 1 92 ? -6.598 -2.758 17.602 1.00 64.06 92 ASN A O 1
ATOM 734 N N . THR A 1 93 ? -5.880 -2.810 19.719 1.00 66.19 93 THR A N 1
ATOM 735 C CA . THR A 1 93 ? -5.413 -1.414 19.756 1.00 66.19 93 THR A CA 1
ATOM 736 C C . THR A 1 93 ? -4.393 -1.113 18.651 1.00 66.19 93 THR A C 1
ATOM 738 O O . THR A 1 93 ? -4.335 0.008 18.153 1.00 66.19 93 THR A O 1
ATOM 741 N N . ALA A 1 94 ? -3.633 -2.117 18.195 1.00 66.44 94 ALA A N 1
ATOM 742 C CA . ALA A 1 94 ? -2.663 -1.985 17.104 1.00 66.44 94 ALA A CA 1
ATOM 743 C C . ALA A 1 94 ? -3.288 -1.574 15.752 1.00 66.44 94 ALA A C 1
ATOM 745 O O . ALA A 1 94 ? -2.598 -0.997 14.904 1.00 66.44 94 ALA A O 1
ATOM 746 N N . ILE A 1 95 ? -4.583 -1.850 15.555 1.00 73.38 95 ILE A N 1
ATOM 747 C CA . ILE A 1 95 ? -5.352 -1.503 14.349 1.00 73.38 95 ILE A CA 1
ATOM 748 C C . ILE A 1 95 ? -6.441 -0.453 14.615 1.00 73.38 95 ILE A C 1
ATOM 750 O O . ILE A 1 95 ? -7.132 -0.022 13.691 1.00 73.38 95 ILE A O 1
ATOM 754 N N . GLU A 1 96 ? -6.592 -0.009 15.863 1.00 77.81 96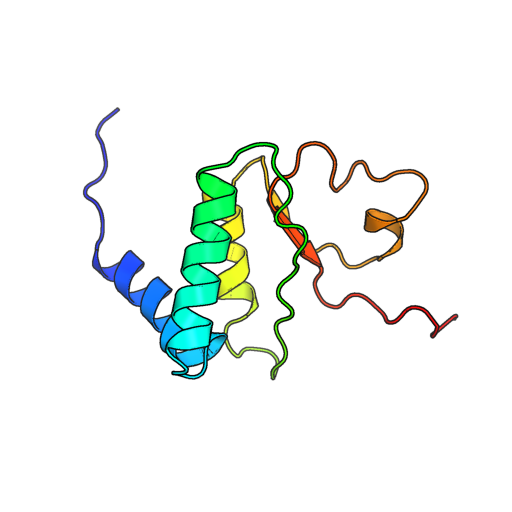 GLU A N 1
ATOM 755 C CA . GLU A 1 96 ? -7.567 1.010 16.234 1.00 77.81 96 GLU A CA 1
ATOM 756 C C . GLU A 1 96 ? -7.224 2.360 15.583 1.00 77.81 96 GLU A C 1
ATOM 758 O O . GLU A 1 96 ? -6.076 2.808 15.591 1.00 77.81 96 GLU A O 1
ATOM 763 N N . ASN A 1 97 ? -8.230 3.016 14.994 1.00 81.62 97 ASN A N 1
ATOM 764 C CA . ASN A 1 97 ? -8.083 4.271 14.245 1.00 81.62 97 ASN A CA 1
ATOM 765 C C . ASN A 1 97 ? -7.076 4.200 13.078 1.00 81.62 97 ASN A C 1
ATOM 767 O O . ASN A 1 97 ? -6.545 5.226 12.645 1.00 81.62 97 ASN A O 1
ATOM 771 N N . LYS A 1 98 ? -6.816 2.995 12.550 1.00 86.50 98 LYS A N 1
ATOM 772 C CA . LYS A 1 98 ? -5.959 2.789 11.380 1.00 86.50 98 LYS A CA 1
ATOM 773 C C . LYS A 1 98 ? -6.780 2.623 10.107 1.00 86.50 98 LYS A C 1
ATOM 775 O O . LYS A 1 98 ? -7.779 1.912 10.075 1.00 86.50 98 LYS A O 1
ATOM 780 N N . MET A 1 99 ? -6.322 3.280 9.047 1.00 90.69 99 MET A N 1
ATOM 781 C CA . MET A 1 99 ? -6.855 3.162 7.687 1.00 90.69 99 MET A CA 1
ATOM 782 C C . MET A 1 99 ? -6.157 2.054 6.896 1.00 90.69 99 MET A C 1
ATOM 784 O O . MET A 1 99 ? -6.754 1.465 6.001 1.00 90.69 99 MET A O 1
ATOM 788 N N . LEU A 1 100 ? -4.896 1.769 7.231 1.00 91.81 100 LEU A N 1
ATOM 789 C CA . LEU A 1 100 ? -4.084 0.742 6.589 1.00 91.81 100 LEU A CA 1
ATOM 790 C C . LEU A 1 100 ? -3.264 -0.007 7.640 1.00 91.81 100 LEU A C 1
ATOM 792 O O . LEU A 1 100 ? -2.592 0.606 8.467 1.00 91.81 100 LEU A O 1
ATOM 796 N N . ALA A 1 101 ? -3.272 -1.332 7.575 1.00 90.94 101 ALA A N 1
ATOM 797 C CA . ALA A 1 101 ? -2.439 -2.183 8.410 1.00 90.94 101 ALA A CA 1
ATOM 798 C C . ALA A 1 101 ? -1.671 -3.165 7.524 1.00 90.94 101 ALA A C 1
ATOM 800 O O . ALA A 1 101 ? -2.257 -3.800 6.649 1.00 90.94 101 ALA A O 1
ATOM 801 N N . ILE A 1 102 ? -0.362 -3.275 7.745 1.00 90.56 102 ILE A N 1
ATOM 802 C CA . ILE A 1 102 ? 0.510 -4.196 7.017 1.00 90.56 102 ILE A CA 1
ATOM 803 C C . ILE A 1 102 ? 0.816 -5.387 7.915 1.00 90.56 102 ILE A C 1
ATOM 805 O O . ILE A 1 102 ? 1.565 -5.262 8.885 1.00 90.56 102 ILE A O 1
ATOM 809 N N . ALA A 1 103 ? 0.250 -6.535 7.559 1.00 87.38 103 ALA A N 1
ATOM 810 C CA . ALA A 1 103 ? 0.571 -7.822 8.153 1.00 87.38 103 ALA A CA 1
ATOM 811 C C . ALA A 1 103 ? 1.759 -8.441 7.406 1.00 87.38 103 ALA A C 1
ATOM 813 O O . ALA A 1 103 ? 1.599 -8.909 6.278 1.00 87.38 103 ALA A O 1
ATOM 814 N N . ASN A 1 104 ? 2.952 -8.411 7.999 1.00 80.62 104 ASN A N 1
ATOM 815 C CA . ASN A 1 104 ? 4.148 -8.980 7.377 1.00 80.62 104 ASN A CA 1
ATOM 816 C C . ASN A 1 104 ? 4.518 -10.293 8.074 1.00 80.62 104 ASN A C 1
ATOM 818 O O . ASN A 1 104 ? 4.562 -10.334 9.297 1.00 80.62 104 ASN A O 1
ATOM 822 N N . GLU A 1 105 ? 4.788 -11.346 7.297 1.00 68.38 105 GLU A N 1
ATOM 823 C CA . GLU A 1 105 ? 5.175 -12.675 7.809 1.00 68.38 105 GLU A CA 1
ATOM 824 C C . GLU A 1 105 ? 4.210 -13.247 8.865 1.00 68.38 105 GLU A C 1
ATOM 826 O O . GLU A 1 105 ? 4.622 -13.943 9.793 1.00 68.38 105 GLU A O 1
ATOM 831 N N . MET A 1 106 ? 2.911 -12.957 8.722 1.00 67.56 106 MET A N 1
ATOM 832 C CA . MET A 1 106 ? 1.888 -13.483 9.621 1.00 67.56 106 MET A CA 1
ATOM 833 C C . MET A 1 106 ? 1.952 -15.012 9.611 1.00 67.56 106 MET A C 1
ATOM 835 O O . MET A 1 106 ? 1.809 -15.650 8.564 1.00 67.56 106 MET A O 1
ATOM 839 N N . LYS A 1 107 ? 2.219 -15.598 10.780 1.00 58.97 107 LYS A N 1
ATOM 840 C CA . LYS A 1 107 ? 2.293 -17.051 10.927 1.00 58.97 107 LYS A CA 1
ATOM 841 C C . LYS A 1 107 ? 0.929 -17.663 10.621 1.00 58.97 107 LYS A C 1
ATOM 843 O O . LYS A 1 107 ? -0.105 -17.126 11.017 1.00 58.97 107 LYS A O 1
ATOM 848 N N . ASN A 1 108 ? 0.932 -18.798 9.927 1.00 55.16 108 ASN A N 1
ATOM 849 C CA . ASN A 1 108 ? -0.291 -19.540 9.651 1.00 55.16 108 ASN A CA 1
ATOM 850 C C . ASN A 1 108 ? -0.978 -19.926 10.969 1.00 55.16 108 ASN A C 1
ATOM 852 O O . ASN A 1 108 ? -0.348 -20.482 11.871 1.00 55.16 108 ASN A O 1
ATOM 856 N N . PHE A 1 109 ? -2.286 -19.683 11.060 1.00 52.28 109 PHE A N 1
ATOM 857 C CA . PHE A 1 109 ? -3.111 -20.220 12.139 1.00 52.28 109 PHE A CA 1
ATOM 858 C C . PHE A 1 109 ? -3.111 -21.753 12.024 1.00 52.28 109 PHE A C 1
ATOM 860 O O . PHE A 1 109 ? -3.683 -22.299 11.081 1.00 52.28 109 PHE A O 1
ATOM 867 N N . GLY A 1 110 ? -2.436 -22.450 12.943 1.00 51.69 110 GLY A N 1
ATOM 868 C CA . GLY A 1 110 ? -2.391 -23.919 12.970 1.00 51.69 110 GLY A CA 1
ATOM 869 C C . GLY A 1 110 ? -1.013 -24.537 13.202 1.00 51.69 110 GLY A C 1
ATOM 870 O O . GLY A 1 110 ? -0.949 -25.688 13.620 1.00 51.69 110 GLY A O 1
ATOM 871 N N . GLU A 1 111 ? 0.080 -23.787 13.036 1.00 48.47 111 GLU A N 1
ATOM 872 C CA . GLU A 1 111 ? 1.374 -24.193 13.604 1.00 48.47 111 GLU A CA 1
ATOM 873 C C . GLU A 1 111 ? 1.445 -23.722 15.059 1.00 48.47 111 GLU A C 1
ATOM 875 O O . GLU A 1 111 ? 2.135 -22.773 15.433 1.00 48.47 111 GLU A O 1
ATOM 880 N N . SER A 1 112 ? 0.634 -24.370 15.892 1.00 44.66 112 SER A N 1
ATOM 881 C CA . SER A 1 112 ? 0.840 -24.377 17.333 1.00 44.66 112 SER A CA 1
ATOM 882 C C . SER A 1 112 ? 2.238 -24.923 17.646 1.00 44.66 112 SER A C 1
ATOM 884 O O . SER A 1 112 ? 2.672 -25.889 17.023 1.00 44.66 112 SER A O 1
ATOM 886 N N . ARG A 1 113 ? 2.896 -24.249 18.596 1.00 49.62 113 ARG A N 1
ATOM 887 C CA . ARG A 1 113 ? 4.193 -24.567 19.218 1.00 49.62 113 ARG A CA 1
ATOM 888 C C . ARG A 1 113 ? 4.509 -26.055 19.350 1.00 49.62 113 ARG A C 1
ATOM 890 O O . ARG A 1 113 ? 3.596 -26.810 19.751 1.00 49.62 113 ARG A O 1
#

InterPro domains:
  IPR045455 NrS-1 polymerase-like, helicase domain [PF19263] (54-107)

Foldseek 3Di:
DPDDDDPVVVVVVLLCCLCCQQCVVPPVSSVVVVVLLVCLVVPPPDDSVDDDDGDDDPPSCPCVNVVVSCVVVPPQEAEAPQECCCVPNPHVVSNPNHSYYDHDNHDDDPPDD